Protein AF-A0A7C5YEV9-F1 (afdb_monomer)

Foldseek 3Di:
DVVCVVVPQPEFAPDPDPPGPGSHDDVRVVCVVCCVCEAQNWDWDDWDADPPPRAIATEIEREHDNPPNFK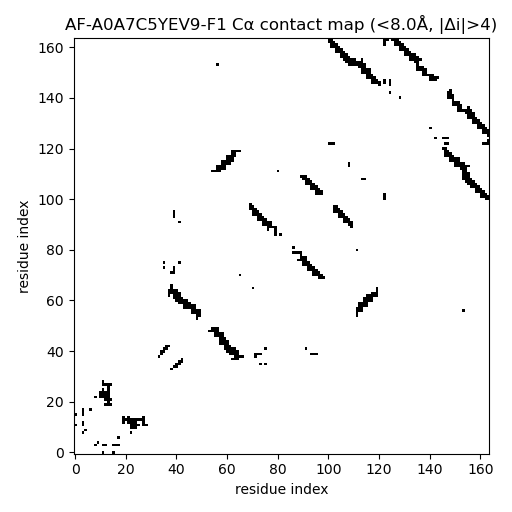DWDWAFDDFDDDDDDTDTFIKTKIWGDDQFKIKIWIFGAQRYKYKYKYYLSQFPPKDKDWDWPDFDKDPWDQDPSITIMITHHRITTMIMIGD

pLDDT: mean 93.01, std 10.87, range [50.97, 98.88]

Structure (mmCIF, N/CA/C/O backbone):
data_AF-A0A7C5YEV9-F1
#
_entry.id   AF-A0A7C5YEV9-F1
#
loop_
_atom_site.group_PDB
_atom_site.id
_atom_site.type_symbol
_atom_site.label_atom_id
_atom_site.label_alt_id
_atom_site.label_comp_id
_atom_site.label_asym_id
_atom_site.label_entity_id
_atom_site.label_seq_id
_atom_site.pdbx_PDB_ins_code
_atom_site.Cartn_x
_atom_site.Cartn_y
_atom_site.Cartn_z
_atom_site.occupancy
_atom_site.B_iso_or_equiv
_atom_site.auth_seq_id
_atom_site.auth_comp_id
_atom_site.auth_asym_id
_atom_site.auth_atom_id
_atom_site.pdbx_PDB_model_num
ATOM 1 N N . TRP A 1 1 ? 7.832 -0.620 -19.287 1.00 95.75 1 TRP A N 1
ATOM 2 C CA . TRP A 1 1 ? 8.599 -1.513 -18.393 1.00 95.75 1 TRP A CA 1
ATOM 3 C C . TRP A 1 1 ? 8.476 -2.977 -18.774 1.00 95.75 1 TRP A C 1
ATOM 5 O O . TRP A 1 1 ? 9.524 -3.570 -18.947 1.00 95.75 1 TRP A O 1
ATOM 15 N N . GLY A 1 2 ? 7.270 -3.532 -18.984 1.00 95.88 2 GLY A N 1
ATOM 16 C CA . GLY A 1 2 ? 7.104 -4.916 -19.476 1.00 95.88 2 GLY A CA 1
ATOM 17 C C . GLY A 1 2 ? 7.970 -5.229 -20.701 1.00 95.88 2 GLY A C 1
ATOM 18 O O . GLY A 1 2 ? 8.850 -6.067 -20.609 1.00 95.88 2 GLY A O 1
ATOM 19 N N . ALA A 1 3 ? 7.881 -4.404 -21.750 1.00 95.06 3 ALA A N 1
ATOM 20 C CA . ALA A 1 3 ? 8.750 -4.540 -22.923 1.00 95.06 3 ALA A CA 1
ATOM 21 C C . ALA A 1 3 ? 10.258 -4.554 -22.593 1.00 95.06 3 ALA A C 1
ATOM 23 O O . ALA A 1 3 ? 11.002 -5.306 -23.201 1.00 95.06 3 ALA A O 1
ATOM 24 N N . MET A 1 4 ? 10.738 -3.765 -21.620 1.00 97.56 4 MET A N 1
ATOM 25 C CA . MET A 1 4 ? 12.158 -3.817 -21.228 1.00 97.56 4 MET A CA 1
ATOM 26 C C . MET A 1 4 ? 12.521 -5.210 -20.699 1.00 97.56 4 MET A C 1
ATOM 28 O O . MET A 1 4 ? 13.557 -5.750 -21.072 1.00 97.56 4 MET A O 1
ATOM 32 N N . ILE A 1 5 ? 11.653 -5.792 -19.865 1.00 97.19 5 ILE A N 1
ATOM 33 C CA . ILE A 1 5 ? 11.807 -7.152 -19.334 1.00 97.19 5 ILE A CA 1
ATOM 34 C C . ILE A 1 5 ? 11.768 -8.174 -20.476 1.00 97.19 5 ILE A C 1
ATOM 36 O O . ILE A 1 5 ? 12.628 -9.048 -20.514 1.00 97.19 5 ILE A O 1
ATOM 40 N N . ASP A 1 6 ? 10.848 -8.024 -21.434 1.00 96.81 6 ASP A N 1
ATOM 41 C CA . ASP A 1 6 ? 10.737 -8.912 -22.604 1.00 96.81 6 ASP A CA 1
ATOM 42 C C . ASP A 1 6 ? 12.022 -8.915 -23.457 1.00 96.81 6 ASP A C 1
ATOM 44 O O . ASP A 1 6 ? 12.389 -9.931 -24.042 1.00 96.81 6 ASP A O 1
ATOM 48 N N . TYR A 1 7 ? 12.752 -7.795 -23.481 1.00 96.44 7 TYR A N 1
ATOM 49 C CA . TYR A 1 7 ? 14.070 -7.660 -24.114 1.00 96.44 7 TYR A CA 1
ATOM 50 C C . TYR A 1 7 ? 15.254 -8.031 -23.193 1.00 96.44 7 TYR A C 1
ATOM 52 O O . TYR A 1 7 ? 16.408 -7.794 -23.551 1.00 96.44 7 TYR A O 1
ATOM 60 N N . GLY A 1 8 ? 15.004 -8.599 -22.011 1.00 97.00 8 GLY A N 1
ATOM 61 C CA . GLY A 1 8 ? 16.041 -9.083 -21.093 1.00 97.00 8 GLY A CA 1
ATOM 62 C C . GLY A 1 8 ? 16.661 -8.017 -20.183 1.00 97.00 8 GLY A C 1
ATOM 63 O O . GLY A 1 8 ? 17.748 -8.227 -19.646 1.00 97.00 8 GLY A O 1
ATOM 64 N N . ALA A 1 9 ? 16.010 -6.866 -19.993 1.00 97.56 9 ALA A N 1
ATOM 65 C CA . ALA A 1 9 ? 16.504 -5.839 -19.081 1.00 97.56 9 ALA A CA 1
ATOM 66 C C . ALA A 1 9 ? 16.515 -6.312 -17.619 1.00 97.56 9 ALA A C 1
ATOM 68 O O . ALA A 1 9 ? 15.500 -6.764 -17.093 1.00 97.56 9 ALA A O 1
ATOM 69 N N . THR A 1 10 ? 17.635 -6.092 -16.927 1.00 97.31 10 THR A N 1
ATOM 70 C CA . THR A 1 10 ? 17.771 -6.282 -15.468 1.00 97.31 10 THR A CA 1
ATOM 71 C C . THR A 1 10 ? 17.801 -4.959 -14.690 1.00 97.31 10 THR A C 1
ATOM 73 O O . THR A 1 10 ? 17.767 -4.953 -13.461 1.00 97.31 10 THR A O 1
ATOM 76 N N . THR A 1 11 ? 17.815 -3.826 -15.397 1.00 97.75 11 THR A N 1
ATOM 77 C CA . THR A 1 11 ? 17.778 -2.452 -14.869 1.00 97.75 11 THR A CA 1
ATOM 78 C C . THR A 1 11 ? 16.841 -1.580 -15.708 1.00 97.75 11 THR A C 1
ATOM 80 O O . THR A 1 11 ? 16.512 -1.916 -16.846 1.00 97.75 11 THR A O 1
ATOM 83 N N . ALA A 1 12 ? 16.393 -0.443 -15.166 1.00 98.00 12 ALA A N 1
ATOM 84 C CA . ALA A 1 12 ? 15.537 0.484 -15.905 1.00 98.00 12 ALA A CA 1
ATOM 85 C C . ALA A 1 12 ? 16.354 1.297 -16.921 1.00 98.00 12 ALA A C 1
ATOM 87 O O . ALA A 1 12 ? 17.360 1.910 -16.566 1.00 98.00 12 ALA A O 1
ATOM 88 N N . TRP A 1 13 ? 15.916 1.318 -18.177 1.00 98.12 13 TRP A N 1
ATOM 89 C CA . TRP A 1 13 ? 16.597 2.032 -19.258 1.00 98.12 13 TRP A CA 1
ATOM 90 C C . TRP A 1 13 ? 16.298 3.531 -19.259 1.00 98.12 13 TRP A C 1
ATOM 92 O O . TRP A 1 13 ? 15.250 3.958 -18.791 1.00 98.12 13 TRP A O 1
ATOM 102 N N . GLU A 1 14 ? 17.181 4.334 -19.849 1.00 97.88 14 GLU A N 1
ATOM 103 C CA . GLU A 1 14 ? 17.007 5.786 -20.006 1.00 97.88 14 GLU A CA 1
ATOM 104 C C . GLU A 1 14 ? 15.748 6.144 -20.808 1.00 97.88 14 GLU A C 1
ATOM 106 O O . GLU A 1 14 ? 15.036 7.075 -20.454 1.00 97.88 14 GLU A O 1
ATOM 111 N N . THR A 1 15 ? 15.412 5.371 -21.836 1.00 95.69 15 THR A N 1
ATOM 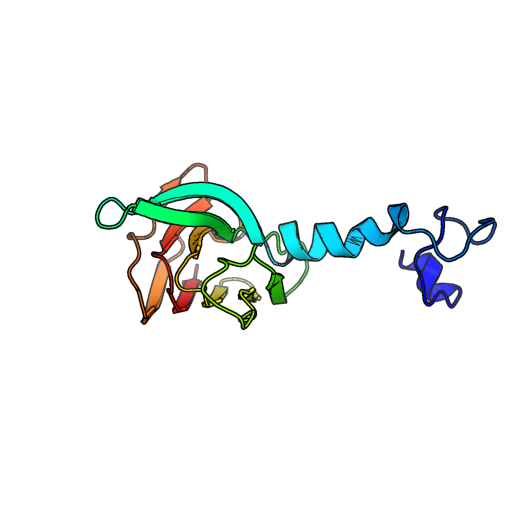112 C CA . THR A 1 15 ? 14.192 5.567 -22.631 1.00 95.69 15 THR A CA 1
ATOM 113 C C . THR A 1 15 ? 13.388 4.277 -22.734 1.00 95.69 15 THR A C 1
ATOM 115 O O . THR A 1 15 ? 13.900 3.185 -22.498 1.00 95.69 15 THR A O 1
ATOM 118 N N . LEU A 1 16 ? 12.108 4.381 -23.100 1.00 92.88 16 LEU A N 1
ATOM 119 C CA . LEU A 1 16 ? 11.188 3.236 -23.172 1.00 92.88 16 LEU A CA 1
ATOM 120 C C . LEU A 1 16 ? 11.358 2.367 -24.436 1.00 92.88 16 LEU A 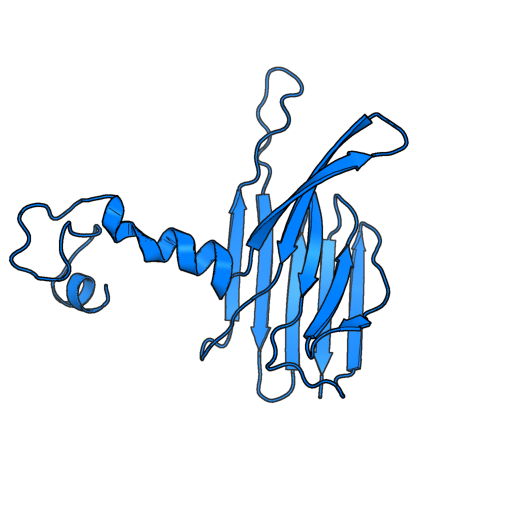C 1
ATOM 122 O O . LEU A 1 16 ? 10.454 1.617 -24.792 1.00 92.88 16 LEU A O 1
ATOM 126 N N . THR A 1 17 ? 12.496 2.468 -25.120 1.00 92.62 17 THR A N 1
ATOM 127 C CA . THR A 1 17 ? 12.805 1.762 -26.371 1.00 92.62 17 THR A CA 1
ATOM 128 C C . THR A 1 17 ? 14.097 0.958 -26.225 1.00 92.62 17 THR A C 1
ATOM 130 O O . THR A 1 17 ? 15.016 1.422 -25.549 1.00 92.62 17 THR A O 1
ATOM 133 N N . PRO A 1 18 ? 14.232 -0.209 -26.888 1.00 91.12 18 PRO A N 1
ATOM 134 C CA . PRO A 1 18 ? 15.491 -0.960 -26.906 1.00 91.12 18 PRO A CA 1
ATOM 135 C C . PRO A 1 18 ? 16.642 -0.205 -27.578 1.00 91.12 18 PRO A C 1
ATOM 137 O O . PRO A 1 18 ? 17.793 -0.573 -27.391 1.00 91.12 18 PRO A O 1
ATOM 140 N N . ARG A 1 19 ? 16.363 0.881 -28.315 1.00 93.44 19 ARG A N 1
ATOM 141 C CA . ARG A 1 19 ? 17.383 1.769 -28.907 1.00 93.44 19 ARG A CA 1
ATOM 142 C C . ARG A 1 19 ? 17.933 2.819 -27.927 1.00 93.44 19 ARG A C 1
ATOM 144 O O . ARG A 1 19 ? 18.521 3.809 -28.350 1.00 93.44 19 ARG A O 1
ATOM 151 N N . THR A 1 20 ? 17.686 2.643 -26.634 1.00 95.94 20 THR A N 1
ATOM 152 C CA . THR A 1 20 ? 18.203 3.503 -25.566 1.00 95.94 20 THR A CA 1
ATOM 153 C C . THR A 1 20 ? 19.735 3.506 -25.538 1.00 95.94 20 THR A C 1
ATOM 155 O O . THR A 1 20 ? 20.370 2.492 -25.811 1.00 95.94 20 THR A O 1
ATOM 158 N N . ARG A 1 21 ? 20.349 4.636 -25.173 1.00 96.69 21 ARG A N 1
ATOM 159 C CA . ARG A 1 21 ? 21.809 4.727 -25.020 1.00 96.69 21 ARG A CA 1
ATOM 160 C C . ARG A 1 21 ? 22.265 4.173 -23.669 1.00 96.69 21 ARG A C 1
ATOM 162 O O . ARG A 1 21 ? 23.223 3.410 -23.618 1.00 96.69 21 ARG A O 1
ATOM 169 N N . SER A 1 22 ? 21.598 4.549 -22.573 1.00 97.69 22 SER A N 1
ATOM 170 C CA . SER A 1 22 ? 21.832 3.942 -21.256 1.00 97.69 22 SER A CA 1
ATOM 171 C C . SER A 1 22 ? 20.761 2.902 -20.917 1.00 97.69 22 SER A C 1
ATOM 173 O O . SER A 1 22 ? 19.559 3.172 -20.993 1.00 97.69 22 SER A O 1
ATOM 175 N N . HIS A 1 23 ? 21.212 1.720 -20.493 1.00 97.50 23 HIS A N 1
ATOM 176 C CA . HIS A 1 23 ? 20.368 0.636 -19.979 1.00 97.50 23 HIS A CA 1
ATOM 177 C C . HIS A 1 23 ? 20.219 0.663 -18.448 1.00 97.50 23 HIS A C 1
ATOM 179 O O . HIS A 1 23 ? 19.544 -0.192 -17.884 1.00 97.50 23 HIS A O 1
ATOM 185 N N . CYS A 1 24 ? 20.818 1.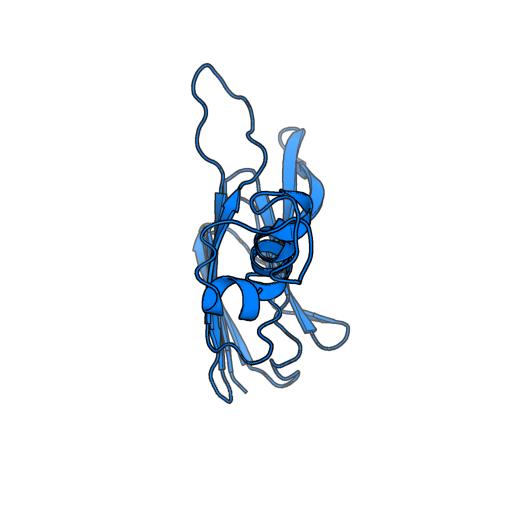636 -17.759 1.00 97.94 24 CYS A N 1
ATOM 186 C CA . CYS A 1 24 ? 20.693 1.795 -16.312 1.00 97.94 24 CYS A CA 1
ATOM 187 C C . CYS A 1 24 ? 20.565 3.282 -15.975 1.00 97.94 24 CYS A C 1
ATOM 189 O O . CYS A 1 24 ? 21.549 4.023 -15.970 1.00 97.94 24 CYS A O 1
ATOM 191 N N . HIS A 1 25 ? 19.332 3.733 -15.754 1.00 97.94 25 HIS A N 1
ATOM 192 C CA . HIS A 1 25 ? 19.027 5.136 -15.525 1.00 97.94 25 HIS A CA 1
ATOM 193 C C . HIS A 1 25 ? 17.905 5.304 -14.498 1.00 97.94 25 HIS A C 1
ATOM 195 O O . HIS A 1 25 ? 16.780 4.830 -14.675 1.00 97.94 25 HIS A O 1
ATOM 201 N N . ALA A 1 26 ? 18.212 6.014 -13.412 1.00 97.44 26 ALA A N 1
ATOM 202 C CA . ALA A 1 26 ? 17.343 6.096 -12.241 1.00 97.44 26 ALA A CA 1
ATOM 203 C C . ALA A 1 26 ? 15.983 6.760 -12.522 1.00 97.44 26 ALA A C 1
ATOM 205 O O . ALA A 1 26 ? 14.982 6.358 -11.933 1.00 97.44 26 ALA A O 1
ATOM 206 N N . TRP A 1 27 ? 15.907 7.717 -13.455 1.00 96.81 27 TRP A N 1
ATOM 207 C CA . TRP A 1 27 ? 14.660 8.435 -13.767 1.00 96.81 27 TRP A CA 1
ATOM 208 C C . TRP A 1 27 ? 13.529 7.540 -14.304 1.00 96.81 27 TRP A C 1
ATOM 210 O O . TRP A 1 27 ? 12.362 7.921 -14.287 1.00 96.81 27 TRP A O 1
ATOM 220 N N . SER A 1 28 ? 13.864 6.314 -14.713 1.00 97.62 28 SER A N 1
ATOM 221 C CA . SER A 1 28 ? 12.940 5.332 -15.272 1.00 97.62 28 SER A CA 1
ATOM 222 C C . SER A 1 28 ? 12.565 4.276 -14.242 1.00 97.62 28 SER A C 1
ATOM 224 O O . SER A 1 28 ? 11.793 3.372 -14.549 1.00 97.62 28 SER A O 1
ATOM 226 N N . ALA A 1 29 ? 13.051 4.385 -13.002 1.00 97.25 29 ALA A N 1
ATOM 227 C CA . ALA A 1 29 ? 12.669 3.520 -11.888 1.00 97.25 29 ALA A CA 1
ATOM 228 C C . ALA A 1 29 ? 11.319 3.921 -11.255 1.00 97.25 29 ALA A C 1
ATOM 230 O O . ALA A 1 29 ? 11.017 3.534 -10.127 1.00 97.25 29 ALA A O 1
ATOM 231 N N . ALA A 1 30 ? 10.483 4.667 -11.984 1.00 97.38 30 ALA A N 1
ATOM 232 C CA . ALA A 1 30 ? 9.175 5.133 -11.534 1.00 97.38 30 ALA A CA 1
ATOM 233 C C . ALA A 1 30 ? 8.279 4.044 -10.897 1.00 97.38 30 ALA A C 1
ATOM 235 O O . ALA A 1 30 ? 7.624 4.359 -9.899 1.00 97.38 30 ALA A O 1
ATOM 236 N N . PRO A 1 31 ? 8.259 2.771 -11.362 1.00 97.31 31 PRO A N 1
ATOM 237 C CA . PRO A 1 31 ? 7.467 1.729 -10.712 1.00 97.31 31 PRO A CA 1
ATOM 238 C C . PRO A 1 31 ? 7.779 1.556 -9.222 1.00 97.31 31 PRO A C 1
ATOM 240 O O . PRO A 1 31 ? 6.858 1.330 -8.447 1.00 97.31 31 PRO A O 1
ATOM 243 N N . ALA A 1 32 ? 9.030 1.738 -8.786 1.00 96.38 32 ALA A N 1
ATOM 244 C CA . ALA A 1 32 ? 9.381 1.643 -7.368 1.00 96.38 32 ALA A CA 1
ATOM 245 C C . ALA A 1 32 ? 8.626 2.682 -6.515 1.00 96.38 32 ALA A C 1
ATOM 247 O O . ALA A 1 32 ? 8.144 2.366 -5.425 1.00 96.38 32 ALA A O 1
ATOM 248 N N . TYR A 1 33 ? 8.455 3.901 -7.034 1.00 97.56 33 TYR A N 1
ATOM 249 C CA . TYR A 1 33 ? 7.679 4.954 -6.379 1.00 97.56 33 TYR A CA 1
ATOM 250 C C . TYR A 1 33 ? 6.173 4.674 -6.446 1.00 97.56 33 TYR A C 1
ATOM 252 O O . TYR A 1 33 ? 5.499 4.682 -5.419 1.00 97.56 33 TYR A O 1
ATOM 260 N N . PHE A 1 34 ? 5.625 4.392 -7.632 1.00 97.88 34 PHE A N 1
ATOM 261 C CA . PHE A 1 34 ? 4.174 4.243 -7.792 1.00 97.88 34 PHE A CA 1
ATOM 262 C C . PHE A 1 34 ? 3.618 2.986 -7.109 1.00 97.88 34 PHE A C 1
ATOM 264 O O . PHE A 1 34 ? 2.545 3.040 -6.503 1.00 97.88 34 PHE A O 1
ATOM 271 N N . LEU A 1 35 ? 4.351 1.869 -7.141 1.00 98.31 35 LEU A N 1
ATOM 272 C CA . LEU A 1 35 ? 3.923 0.635 -6.480 1.00 98.31 35 LEU A CA 1
ATOM 273 C C . LEU A 1 35 ? 3.926 0.779 -4.953 1.00 98.31 35 LEU A C 1
ATOM 275 O O . LEU A 1 35 ? 3.014 0.285 -4.296 1.00 98.31 35 LEU A O 1
ATOM 279 N N . SER A 1 36 ? 4.897 1.490 -4.376 1.00 98.19 36 SER A N 1
ATOM 280 C CA . SER A 1 36 ? 4.957 1.707 -2.923 1.00 98.19 36 SER A CA 1
ATOM 281 C C . SER A 1 36 ? 3.951 2.756 -2.432 1.00 98.19 36 SER A C 1
ATOM 283 O O . SER A 1 36 ? 3.339 2.577 -1.380 1.00 98.19 36 SER A O 1
ATOM 285 N N . THR A 1 37 ? 3.723 3.823 -3.201 1.00 98.25 37 THR A N 1
ATOM 286 C CA . THR A 1 37 ? 2.884 4.950 -2.754 1.00 98.25 37 THR A CA 1
ATOM 287 C C . THR A 1 37 ? 1.406 4.824 -3.097 1.00 98.25 37 THR A C 1
ATOM 289 O O . THR A 1 37 ? 0.561 5.291 -2.330 1.00 98.25 37 THR A O 1
ATOM 292 N N . TYR A 1 38 ? 1.071 4.183 -4.220 1.00 98.19 38 TYR A N 1
ATOM 293 C CA . TYR A 1 38 ? -0.310 4.082 -4.694 1.00 98.19 38 TYR A CA 1
ATOM 294 C C . TYR A 1 38 ? -0.848 2.658 -4.656 1.00 98.19 38 TYR A C 1
ATOM 296 O O . TYR A 1 38 ? -1.958 2.475 -4.175 1.00 98.19 38 TYR A O 1
ATOM 304 N N . VAL A 1 39 ? -0.090 1.649 -5.099 1.00 98.56 39 VAL A N 1
ATOM 305 C CA . VAL A 1 39 ? -0.583 0.258 -5.064 1.00 98.56 39 VAL A CA 1
ATOM 306 C C . VAL A 1 39 ? -0.577 -0.285 -3.636 1.00 98.56 39 VAL A C 1
ATOM 308 O O . VAL A 1 39 ? -1.621 -0.675 -3.120 1.00 98.56 39 VAL A O 1
ATOM 311 N N . LEU A 1 40 ? 0.570 -0.250 -2.954 1.00 98.81 40 LEU A N 1
ATOM 312 C CA . LEU A 1 40 ? 0.646 -0.554 -1.522 1.00 98.81 40 LEU A CA 1
ATOM 313 C C . LEU A 1 40 ? -0.111 0.501 -0.696 1.00 98.81 40 LEU A C 1
ATOM 315 O O . LEU A 1 40 ? -0.745 0.163 0.298 1.00 98.81 40 LEU A O 1
ATOM 319 N N . GLY A 1 41 ? -0.082 1.756 -1.156 1.00 98.62 41 GLY A N 1
ATOM 320 C CA . GLY A 1 41 ? -0.905 2.847 -0.636 1.00 98.62 41 GLY A CA 1
ATOM 321 C C . GLY A 1 41 ? -0.244 3.715 0.431 1.00 98.62 41 GLY A C 1
ATOM 322 O O . GLY A 1 41 ? -0.937 4.534 1.030 1.00 98.62 41 GLY A O 1
ATOM 323 N N . VAL A 1 42 ? 1.058 3.560 0.695 1.00 98.69 42 VAL A N 1
ATOM 324 C CA . VAL A 1 42 ? 1.724 4.256 1.806 1.00 98.69 42 VAL A CA 1
ATOM 325 C C . VAL A 1 42 ? 2.391 5.540 1.330 1.00 98.69 42 VAL A C 1
ATOM 327 O O . VAL A 1 42 ? 3.295 5.505 0.500 1.00 98.69 42 VAL A O 1
ATOM 330 N N . ARG A 1 43 ? 1.988 6.694 1.868 1.00 97.69 43 ARG A N 1
ATOM 331 C CA . ARG A 1 43 ? 2.622 7.983 1.535 1.00 97.69 43 ARG A CA 1
ATOM 332 C C . ARG A 1 43 ? 2.580 8.970 2.703 1.00 97.69 43 ARG A C 1
ATOM 334 O O . ARG A 1 43 ? 1.630 8.916 3.482 1.00 97.69 43 ARG A O 1
ATOM 341 N N . PRO A 1 44 ? 3.560 9.881 2.826 1.00 96.38 44 PRO A N 1
ATOM 342 C CA . PRO A 1 44 ? 3.531 10.916 3.856 1.00 96.38 44 PRO A CA 1
ATOM 343 C C . PRO A 1 44 ? 2.266 11.781 3.757 1.00 96.38 44 PRO A C 1
ATOM 345 O O . PRO A 1 44 ? 1.862 12.165 2.659 1.00 96.38 44 PRO A O 1
ATOM 348 N N . LYS A 1 45 ? 1.663 12.090 4.906 1.00 96.06 45 LYS A N 1
ATOM 349 C CA . LYS A 1 45 ? 0.527 13.011 5.063 1.00 96.06 45 LYS A CA 1
ATOM 350 C C . LYS A 1 45 ? 0.966 14.318 5.718 1.00 96.06 45 LYS A C 1
ATOM 352 O O . LYS A 1 45 ? 0.571 15.389 5.271 1.00 96.06 45 LYS A O 1
ATOM 357 N N . GLY A 1 46 ? 1.803 14.235 6.748 1.00 93.12 46 GLY A N 1
ATOM 358 C CA . GLY A 1 46 ? 2.195 15.400 7.527 1.00 93.12 46 GLY A CA 1
ATOM 359 C C . GLY A 1 46 ? 3.108 15.058 8.694 1.00 93.12 46 GLY A C 1
ATOM 360 O O . GLY A 1 46 ? 3.628 13.947 8.807 1.00 93.12 46 GLY A O 1
ATOM 361 N N . VAL A 1 47 ? 3.328 16.049 9.551 1.00 88.88 47 VAL A N 1
ATOM 362 C CA . VAL A 1 47 ? 4.114 15.917 10.777 1.00 88.88 47 VAL A CA 1
ATOM 363 C C . VAL A 1 47 ? 3.395 16.671 11.879 1.00 88.88 47 VAL A C 1
ATOM 365 O O . VAL A 1 47 ? 3.112 17.860 11.729 1.00 88.88 47 VAL A O 1
ATOM 368 N N . THR A 1 48 ? 3.159 16.000 12.997 1.00 85.44 48 THR A N 1
ATOM 369 C CA . THR A 1 48 ? 2.599 16.594 14.209 1.00 85.44 48 THR A CA 1
ATOM 370 C C . THR A 1 48 ? 3.540 16.375 15.393 1.00 85.44 48 THR A C 1
ATOM 372 O O . THR A 1 48 ? 4.635 15.816 15.263 1.00 85.44 48 THR A O 1
ATOM 375 N N . ARG A 1 49 ? 3.167 16.908 16.555 1.00 78.88 49 ARG A N 1
ATOM 376 C CA . ARG A 1 49 ? 3.846 16.647 17.825 1.00 78.88 49 ARG A CA 1
ATOM 377 C C . ARG A 1 49 ? 2.833 16.070 18.791 1.00 78.88 49 ARG A C 1
ATOM 379 O O . ARG A 1 49 ? 1.716 16.585 18.863 1.00 78.88 49 ARG A O 1
ATOM 386 N N . ASP A 1 50 ? 3.226 15.043 19.533 1.00 69.81 50 ASP A N 1
ATOM 387 C CA . ASP A 1 50 ? 2.387 14.559 20.620 1.00 69.81 50 ASP A CA 1
ATOM 388 C C . ASP A 1 50 ? 2.237 15.646 21.701 1.00 69.81 50 ASP A C 1
ATOM 390 O O . ASP A 1 50 ? 3.192 16.355 22.042 1.00 69.81 50 ASP A O 1
ATOM 394 N N . LYS A 1 51 ? 1.015 15.783 22.223 1.00 60.25 51 LYS A N 1
ATOM 395 C CA . LYS A 1 51 ? 0.613 16.829 23.171 1.00 60.25 51 LYS A CA 1
ATOM 396 C C . LYS A 1 51 ? 1.254 16.660 24.552 1.00 60.25 51 LYS A C 1
ATOM 398 O O . LYS A 1 51 ? 1.292 17.635 25.296 1.00 60.25 51 LYS A O 1
ATOM 403 N N . GLY A 1 52 ? 1.747 15.466 24.898 1.00 60.72 52 GLY A N 1
ATOM 404 C CA . GLY A 1 52 ? 2.328 15.180 26.214 1.00 60.72 52 GLY A CA 1
ATOM 405 C C . GLY A 1 52 ? 3.841 15.389 26.307 1.00 60.72 52 GLY A C 1
ATOM 406 O O . GLY A 1 52 ? 4.325 15.902 27.312 1.00 60.72 52 GLY A O 1
ATOM 407 N N . GLN A 1 53 ? 4.594 14.995 25.275 1.00 61.78 53 GLN A N 1
ATOM 408 C CA . GLN A 1 53 ? 6.066 14.924 25.342 1.00 61.78 53 GLN A CA 1
ATOM 409 C C . GLN A 1 53 ? 6.790 15.772 24.284 1.00 61.78 53 GLN A C 1
ATOM 411 O O . GLN A 1 53 ? 8.014 15.883 24.312 1.00 61.78 53 GLN A O 1
ATOM 416 N N . GLY A 1 54 ? 6.065 16.383 23.338 1.00 67.50 54 GLY A N 1
ATOM 417 C CA . GLY A 1 54 ? 6.667 17.158 22.246 1.00 67.50 54 GLY A CA 1
ATOM 418 C C . GLY A 1 54 ? 7.396 16.308 21.196 1.00 67.50 54 GLY A C 1
ATOM 419 O O . GLY A 1 54 ? 8.014 16.880 20.287 1.00 67.50 54 GLY A O 1
ATOM 420 N N . THR A 1 55 ? 7.299 14.979 21.312 1.00 75.31 55 THR A N 1
ATOM 421 C CA . THR A 1 55 ? 7.840 13.976 20.391 1.00 75.31 55 THR A CA 1
ATOM 422 C C . THR A 1 55 ? 7.234 14.156 19.008 1.00 75.31 55 THR A C 1
ATOM 424 O O . THR A 1 55 ? 6.026 14.359 18.857 1.00 75.31 55 THR A O 1
ATOM 427 N N . ARG A 1 56 ? 8.085 14.118 17.982 1.00 84.19 56 ARG A N 1
ATOM 428 C CA . ARG A 1 56 ? 7.670 14.285 16.590 1.00 84.19 56 ARG A CA 1
ATOM 429 C C . ARG A 1 56 ? 6.953 13.021 16.120 1.00 84.19 56 ARG A C 1
ATOM 431 O O . ARG A 1 56 ? 7.547 11.950 16.116 1.00 84.19 56 ARG A O 1
ATOM 438 N N . VAL A 1 57 ? 5.719 13.178 15.654 1.00 86.31 57 VAL A N 1
ATOM 439 C CA . VAL A 1 57 ? 4.928 12.098 15.060 1.00 86.31 57 VAL A CA 1
ATOM 440 C C . VAL A 1 57 ? 4.839 12.329 13.558 1.00 86.31 57 VAL A C 1
ATOM 442 O O . VAL A 1 57 ? 4.506 13.422 13.094 1.00 86.31 57 VAL A O 1
ATOM 445 N N . MET A 1 58 ? 5.185 11.307 12.785 1.00 92.12 58 MET A N 1
ATOM 446 C CA . MET A 1 58 ? 5.041 11.323 11.335 1.00 92.12 58 MET A CA 1
ATOM 447 C C . MET A 1 58 ? 3.674 10.755 10.968 1.00 92.12 58 MET A C 1
ATOM 449 O O . MET A 1 58 ? 3.347 9.632 11.341 1.00 92.12 58 MET A O 1
ATOM 453 N N . GLU A 1 59 ? 2.892 11.511 10.211 1.00 95.50 59 GLU A N 1
ATOM 454 C CA . GLU A 1 59 ? 1.566 11.082 9.778 1.00 95.50 59 GLU A CA 1
ATOM 455 C C . GLU A 1 59 ? 1.644 10.554 8.353 1.00 95.50 59 GLU A C 1
ATOM 457 O O . GLU A 1 59 ? 2.236 11.189 7.471 1.00 95.50 59 GLU A O 1
ATOM 462 N N . TYR A 1 60 ? 1.018 9.409 8.110 1.00 98.12 60 TYR A N 1
ATOM 463 C CA . TYR A 1 60 ? 0.966 8.774 6.799 1.00 98.12 60 TYR A CA 1
ATOM 464 C C . TYR A 1 60 ? -0.470 8.506 6.359 1.00 98.12 60 TYR A C 1
ATOM 466 O O . TYR A 1 60 ? -1.377 8.341 7.168 1.00 98.12 60 TYR A O 1
ATOM 474 N N . PHE A 1 61 ? -0.670 8.415 5.050 1.00 98.50 61 PHE A N 1
ATOM 475 C CA . PHE A 1 61 ? -1.806 7.701 4.491 1.00 98.50 61 PHE A CA 1
ATOM 476 C C . PHE A 1 61 ? -1.435 6.235 4.289 1.00 98.50 61 PHE A C 1
ATOM 478 O O . PHE A 1 61 ? -0.341 5.943 3.800 1.00 98.50 61 PHE A O 1
ATOM 485 N N . ILE A 1 62 ? -2.381 5.344 4.578 1.00 98.75 62 ILE A N 1
ATOM 486 C CA . ILE A 1 62 ? -2.441 3.987 4.036 1.00 98.75 62 ILE A CA 1
ATOM 487 C C . ILE A 1 62 ? -3.710 3.920 3.184 1.00 98.75 62 ILE A C 1
ATOM 489 O O . ILE A 1 62 ? -4.796 3.628 3.672 1.00 98.75 62 ILE A O 1
ATOM 493 N N . ALA A 1 63 ? -3.575 4.255 1.905 1.00 98.69 63 ALA A N 1
ATOM 494 C CA . ALA A 1 63 ? -4.677 4.401 0.959 1.00 98.69 63 ALA A CA 1
ATOM 495 C C . ALA A 1 63 ? -4.388 3.618 -0.334 1.00 98.69 63 ALA A C 1
ATOM 497 O O . ALA A 1 63 ? -3.931 4.221 -1.318 1.00 98.69 63 ALA A O 1
ATOM 498 N N . PRO A 1 64 ? -4.578 2.283 -0.328 1.00 98.62 64 PRO A N 1
ATOM 499 C CA . PRO A 1 64 ? -4.318 1.438 -1.487 1.00 98.62 64 PRO A CA 1
ATOM 500 C C . PRO A 1 64 ? -5.159 1.822 -2.702 1.00 98.62 64 PRO A C 1
ATOM 502 O O . PRO A 1 64 ? -6.330 2.177 -2.582 1.00 98.62 64 PRO A O 1
ATOM 505 N N . LYS A 1 65 ? -4.584 1.659 -3.892 1.00 98.12 65 LYS A N 1
ATOM 506 C CA . LYS A 1 65 ? -5.281 1.674 -5.181 1.00 98.12 65 LYS A CA 1
ATOM 507 C C . LYS A 1 65 ? -5.094 0.305 -5.837 1.00 98.12 65 LYS A C 1
ATOM 509 O O . LYS A 1 65 ? -4.111 0.115 -6.552 1.00 98.12 65 LYS A O 1
ATOM 514 N N . PRO A 1 66 ? -5.999 -0.659 -5.577 1.00 97.56 66 PRO A N 1
ATOM 515 C CA . PRO A 1 66 ? -5.818 -2.034 -6.036 1.00 97.56 66 PRO A CA 1
ATOM 516 C C . PRO A 1 66 ? -5.805 -2.196 -7.556 1.00 97.56 66 PRO A C 1
ATOM 518 O O . PRO A 1 66 ? -5.184 -3.131 -8.048 1.00 97.56 66 PRO A O 1
ATOM 521 N N . CYS A 1 67 ? -6.483 -1.312 -8.297 1.00 95.56 67 CYS A N 1
ATOM 522 C CA . CYS A 1 67 ? -6.740 -1.504 -9.726 1.00 95.56 67 CYS A CA 1
ATOM 523 C C . CYS A 1 67 ? -7.332 -2.910 -9.964 1.00 95.56 67 CYS A C 1
ATOM 525 O O . CYS A 1 67 ? -8.331 -3.281 -9.347 1.00 95.56 67 CYS A O 1
ATOM 527 N N . ASP A 1 68 ? -6.703 -3.711 -10.816 1.00 95.88 68 ASP A N 1
ATOM 528 C CA . ASP A 1 68 ? -7.052 -5.098 -11.102 1.00 95.88 68 ASP A CA 1
ATOM 529 C C . ASP A 1 68 ? -6.322 -6.122 -10.209 1.00 95.88 68 ASP A C 1
ATOM 531 O O . ASP A 1 68 ? -6.724 -7.287 -10.164 1.00 95.88 68 ASP A O 1
ATOM 535 N N . LEU A 1 69 ? -5.341 -5.713 -9.402 1.00 98.12 69 LEU A N 1
ATOM 536 C CA . LEU A 1 69 ? -4.571 -6.606 -8.533 1.00 98.12 69 LEU A CA 1
ATOM 537 C C . LEU A 1 69 ? -5.419 -7.179 -7.395 1.00 98.12 69 LEU A C 1
ATOM 539 O O . LEU A 1 69 ? -6.233 -6.483 -6.792 1.00 98.12 69 LEU A O 1
ATOM 543 N N . LYS A 1 70 ? -5.201 -8.455 -7.066 1.00 98.44 70 LYS A N 1
ATOM 544 C CA . LYS A 1 70 ? -5.902 -9.148 -5.971 1.00 98.44 70 LYS A CA 1
ATOM 545 C C . LYS A 1 70 ? -5.266 -8.924 -4.604 1.00 98.44 70 LYS A C 1
ATOM 547 O O . LYS A 1 70 ? -5.953 -9.026 -3.596 1.00 98.44 70 LYS A O 1
ATOM 552 N N . TRP A 1 71 ? -3.978 -8.610 -4.560 1.00 98.75 71 TRP A N 1
ATOM 553 C CA . TRP A 1 71 ? -3.262 -8.375 -3.314 1.00 98.75 71 TRP A CA 1
ATOM 554 C C . TRP A 1 71 ? -2.013 -7.525 -3.547 1.00 98.75 71 TRP A C 1
ATOM 556 O O . TRP A 1 71 ? -1.474 -7.488 -4.655 1.00 98.75 71 TRP A O 1
ATOM 566 N N . ALA A 1 72 ? -1.520 -6.895 -2.483 1.00 98.81 72 ALA A N 1
ATOM 567 C CA . ALA A 1 72 ? -0.152 -6.394 -2.414 1.00 98.81 72 ALA A CA 1
ATOM 568 C C . ALA A 1 72 ? 0.387 -6.506 -0.984 1.00 98.81 72 ALA A C 1
ATOM 570 O O . ALA A 1 72 ? -0.361 -6.468 -0.007 1.00 98.81 72 ALA A O 1
ATOM 571 N N . LYS A 1 73 ? 1.708 -6.644 -0.857 1.00 98.81 73 LYS A N 1
ATOM 572 C CA . LYS A 1 73 ? 2.419 -6.643 0.425 1.00 98.81 73 LYS A CA 1
ATOM 573 C C . LYS A 1 73 ? 3.736 -5.902 0.271 1.00 98.81 73 LYS A C 1
ATOM 575 O O . LYS A 1 73 ? 4.443 -6.103 -0.713 1.00 98.81 73 LYS A O 1
ATOM 580 N N . GLY A 1 74 ? 4.092 -5.101 1.264 1.00 98.38 74 GLY A N 1
ATOM 581 C CA . GLY A 1 74 ? 5.352 -4.379 1.258 1.00 98.38 74 GLY A CA 1
ATOM 582 C C . GLY A 1 74 ? 5.670 -3.719 2.588 1.00 98.38 74 GLY A C 1
ATOM 583 O O . GLY A 1 74 ? 4.875 -3.738 3.529 1.00 98.38 74 GLY A O 1
ATOM 584 N N . ARG A 1 75 ? 6.866 -3.137 2.639 1.00 97.75 75 ARG A N 1
ATOM 585 C CA . ARG A 1 75 ? 7.348 -2.315 3.745 1.00 97.75 75 ARG A CA 1
ATOM 586 C C . ARG A 1 75 ? 7.761 -0.963 3.195 1.00 97.75 75 ARG A C 1
ATOM 588 O O . ARG A 1 75 ? 8.466 -0.906 2.188 1.00 97.75 75 ARG A O 1
ATOM 595 N N . PHE A 1 76 ? 7.304 0.103 3.833 1.00 97.31 76 PHE A N 1
ATOM 596 C CA . PHE A 1 76 ? 7.607 1.469 3.442 1.00 97.31 76 PHE A CA 1
ATOM 597 C C . PHE A 1 76 ? 8.554 2.088 4.474 1.00 97.31 76 PHE A C 1
ATOM 599 O O . PHE A 1 76 ? 8.184 2.175 5.647 1.00 97.31 76 PHE A O 1
ATOM 606 N N . PRO A 1 77 ? 9.766 2.510 4.081 1.00 93.81 77 PRO A N 1
ATOM 607 C CA . PRO A 1 77 ? 10.711 3.091 5.022 1.00 93.81 77 PRO A CA 1
ATOM 608 C C . PRO A 1 77 ? 10.212 4.452 5.508 1.00 93.81 77 PRO A C 1
ATOM 610 O O . PRO A 1 77 ? 9.759 5.283 4.717 1.00 93.81 77 PRO A O 1
ATOM 613 N N . THR A 1 78 ? 10.338 4.709 6.805 1.00 90.94 78 THR A N 1
ATOM 614 C CA . THR A 1 78 ? 10.068 6.028 7.382 1.00 90.94 78 THR A CA 1
ATOM 615 C C . THR A 1 78 ? 11.374 6.688 7.813 1.00 90.94 78 THR A C 1
ATOM 617 O O . THR A 1 78 ? 12.339 5.986 8.129 1.00 90.94 78 THR A O 1
ATOM 620 N N . PRO A 1 79 ? 11.446 8.031 7.853 1.00 85.19 79 PRO A N 1
ATOM 621 C CA . PRO A 1 79 ? 12.595 8.715 8.429 1.00 85.19 79 PRO A CA 1
ATOM 622 C C . PRO A 1 79 ? 12.882 8.209 9.847 1.00 85.19 79 PRO A C 1
ATOM 624 O O . PRO A 1 79 ? 11.965 7.990 10.636 1.00 85.19 79 PRO A O 1
ATOM 627 N N . TYR A 1 80 ? 14.159 8.016 10.156 1.00 69.00 80 TYR A N 1
ATOM 628 C CA . TYR A 1 80 ? 14.604 7.588 11.477 1.00 69.00 80 TYR A CA 1
ATOM 629 C C . TYR A 1 80 ? 14.427 8.712 12.500 1.00 69.00 80 TYR A C 1
ATOM 631 O O . TYR A 1 80 ? 14.779 9.861 12.220 1.00 69.00 80 TYR A O 1
ATOM 639 N N . GLU A 1 81 ? 13.986 8.373 13.711 1.00 60.06 81 GLU A N 1
ATOM 640 C CA . GLU A 1 81 ? 14.262 9.212 14.873 1.00 60.06 81 GLU A CA 1
ATOM 641 C C . GLU A 1 81 ? 15.639 8.825 15.425 1.00 60.06 81 GLU A C 1
ATOM 643 O O . GLU A 1 81 ? 15.939 7.650 15.648 1.00 60.06 81 GLU A O 1
ATOM 648 N N . ARG A 1 82 ? 16.532 9.803 15.572 1.00 54.97 82 ARG A N 1
ATOM 649 C CA . ARG A 1 82 ? 17.906 9.565 16.012 1.00 54.97 82 ARG A CA 1
ATOM 650 C C . ARG A 1 82 ? 17.956 9.628 17.539 1.00 54.97 82 ARG A C 1
ATOM 652 O O . ARG A 1 82 ? 18.155 10.702 18.090 1.00 54.97 82 ARG A O 1
ATOM 659 N N . SER A 1 83 ? 17.800 8.488 18.210 1.00 50.97 83 SER A N 1
ATOM 660 C CA . SER A 1 83 ? 18.076 8.356 19.647 1.00 50.97 83 SER A CA 1
ATOM 661 C C . SER A 1 83 ? 19.270 7.418 19.858 1.00 50.97 83 SER A C 1
ATOM 663 O O . SER A 1 83 ? 19.174 6.212 19.646 1.00 50.97 83 SER A O 1
ATOM 665 N N . GLY A 1 84 ? 20.429 7.983 20.215 1.00 60.72 84 GLY A N 1
ATOM 666 C CA . GLY A 1 84 ? 21.658 7.231 20.507 1.00 60.72 84 GLY A CA 1
ATOM 667 C C . GLY A 1 84 ? 22.536 6.853 19.300 1.00 60.72 84 GLY A C 1
ATOM 668 O O . GLY A 1 84 ? 22.473 7.461 18.229 1.00 60.72 84 GLY A O 1
ATOM 669 N N . SER A 1 85 ? 23.421 5.871 19.514 1.00 54.72 85 SER A N 1
ATOM 670 C CA . SER A 1 85 ? 24.464 5.406 18.579 1.00 54.72 85 SER A CA 1
ATOM 671 C C . SER A 1 85 ? 24.033 4.262 17.647 1.00 54.72 85 SER A C 1
ATOM 673 O O . SER A 1 85 ? 24.815 3.866 16.785 1.00 54.72 85 SER A O 1
ATOM 675 N N . TRP A 1 86 ? 22.796 3.766 17.763 1.00 53.81 86 TRP A N 1
ATOM 676 C CA . TRP A 1 86 ? 22.249 2.699 16.918 1.00 53.81 86 TRP A CA 1
ATOM 677 C C . TRP A 1 86 ? 21.016 3.160 16.137 1.00 53.81 86 TRP A C 1
ATOM 679 O O . TRP A 1 86 ? 20.088 3.743 16.689 1.00 53.81 86 TRP A O 1
ATOM 689 N N . GLN A 1 87 ? 21.000 2.872 14.834 1.00 57.44 87 GLN A N 1
ATOM 690 C CA . GLN A 1 87 ? 19.864 3.130 13.948 1.00 57.44 87 GLN A CA 1
ATOM 691 C C . GLN A 1 87 ? 18.929 1.920 13.960 1.00 57.44 87 GLN A C 1
ATOM 693 O O . GLN A 1 87 ? 19.285 0.853 13.459 1.00 57.44 87 GLN A O 1
ATOM 698 N N . ARG A 1 88 ? 17.723 2.072 14.513 1.00 63.72 88 ARG A N 1
ATOM 699 C CA . ARG A 1 88 ? 16.691 1.034 14.423 1.00 63.72 88 ARG A CA 1
ATOM 700 C C . ARG A 1 88 ? 15.859 1.261 13.164 1.00 63.72 88 ARG A C 1
ATOM 702 O O . ARG A 1 88 ? 15.337 2.351 12.958 1.00 63.72 88 ARG A O 1
ATOM 709 N N . ARG A 1 89 ? 15.761 0.235 12.314 1.00 70.69 89 ARG A N 1
ATOM 710 C CA . ARG A 1 89 ? 14.920 0.226 11.105 1.00 70.69 89 ARG A CA 1
ATOM 711 C C . ARG A 1 89 ? 13.484 0.608 11.484 1.00 70.69 89 ARG A C 1
ATOM 713 O O . ARG A 1 89 ? 12.895 -0.059 12.329 1.00 70.69 89 ARG A O 1
ATOM 720 N N . SER A 1 90 ? 12.966 1.682 10.890 1.00 86.69 90 SER A N 1
ATOM 721 C CA . SER A 1 90 ? 11.599 2.167 11.100 1.00 86.69 90 SER A CA 1
ATOM 722 C C . SER A 1 90 ? 10.843 2.047 9.782 1.00 86.69 90 SER A C 1
ATOM 724 O O . SER A 1 90 ? 11.195 2.693 8.791 1.00 86.69 90 SER A O 1
ATOM 726 N N . GLU A 1 91 ? 9.882 1.130 9.734 1.00 94.50 91 GLU A N 1
ATOM 727 C CA . GLU A 1 91 ? 9.174 0.753 8.513 1.00 94.50 91 GLU A CA 1
ATOM 728 C C . GLU A 1 91 ? 7.686 0.570 8.816 1.00 94.50 91 GLU A C 1
ATOM 730 O O . GLU A 1 91 ? 7.323 -0.046 9.814 1.00 94.50 91 GLU A O 1
ATOM 735 N N . ILE A 1 92 ? 6.832 1.077 7.931 1.00 97.69 92 ILE A N 1
ATOM 736 C CA . ILE A 1 92 ? 5.401 0.770 7.920 1.00 97.69 92 ILE A CA 1
ATOM 737 C C . ILE A 1 92 ? 5.222 -0.525 7.131 1.00 97.69 92 ILE A C 1
ATOM 739 O O . ILE A 1 92 ? 5.549 -0.573 5.943 1.00 97.69 92 ILE A O 1
ATOM 743 N N . GLU A 1 93 ? 4.696 -1.572 7.758 1.00 98.50 93 GLU A N 1
ATOM 744 C CA . GLU A 1 93 ? 4.344 -2.809 7.055 1.00 98.50 93 GLU A CA 1
ATOM 745 C C . GLU A 1 93 ? 2.879 -2.759 6.631 1.00 98.50 93 GLU A C 1
ATOM 747 O O . GLU A 1 93 ? 2.020 -2.447 7.450 1.00 98.50 93 GLU A O 1
ATOM 752 N N . VAL A 1 94 ? 2.587 -3.079 5.366 1.00 98.81 94 VAL A N 1
ATOM 753 C CA . VAL A 1 94 ? 1.214 -3.176 4.849 1.00 98.81 94 VAL A CA 1
ATOM 754 C C . VAL A 1 94 ? 1.059 -4.445 4.020 1.00 98.81 94 VAL A C 1
ATOM 756 O O . VAL A 1 94 ? 1.917 -4.801 3.207 1.00 98.81 94 VAL A O 1
ATOM 759 N N . ARG A 1 95 ? -0.073 -5.118 4.201 1.00 98.81 95 ARG A N 1
ATOM 760 C CA . ARG A 1 95 ? -0.593 -6.144 3.294 1.00 98.81 95 ARG A CA 1
ATOM 761 C C . ARG A 1 95 ? -2.055 -5.838 3.054 1.00 98.81 95 ARG A C 1
ATOM 763 O O . ARG A 1 95 ? -2.763 -5.544 4.007 1.00 98.81 95 ARG A O 1
ATOM 770 N N . TRP A 1 96 ? -2.525 -5.973 1.829 1.00 98.88 96 TRP A N 1
ATOM 771 C CA . TRP A 1 96 ? -3.953 -6.011 1.563 1.00 98.88 96 TRP A CA 1
ATOM 772 C C . TRP A 1 96 ? -4.288 -7.103 0.559 1.00 98.88 96 TRP A C 1
ATOM 774 O O . TRP A 1 96 ? -3.456 -7.491 -0.262 1.00 98.88 96 TRP A O 1
ATOM 784 N N . GLU A 1 97 ? -5.517 -7.588 0.648 1.00 98.81 97 GLU A N 1
ATOM 785 C CA . GLU A 1 97 ? -6.122 -8.575 -0.239 1.00 98.81 97 GLU A CA 1
ATOM 786 C C . GLU A 1 97 ? -7.547 -8.140 -0.566 1.00 98.81 97 GLU A C 1
ATOM 788 O O . GLU A 1 97 ? -8.223 -7.512 0.256 1.00 98.81 97 GLU A O 1
ATOM 793 N N . ARG A 1 98 ? -8.006 -8.478 -1.769 1.00 97.69 98 ARG A N 1
ATOM 794 C CA . ARG A 1 98 ? -9.383 -8.263 -2.193 1.00 97.69 98 ARG A CA 1
ATOM 795 C C . ARG A 1 98 ? -9.946 -9.488 -2.894 1.00 97.69 98 ARG A C 1
ATOM 797 O O . ARG A 1 98 ? -9.276 -10.112 -3.718 1.00 97.69 98 ARG A O 1
ATOM 804 N N . ASP A 1 99 ? -11.225 -9.703 -2.652 1.00 95.31 99 ASP A N 1
ATOM 805 C CA . ASP A 1 99 ? -12.072 -10.618 -3.402 1.00 95.31 99 ASP A CA 1
ATOM 806 C C . ASP A 1 99 ? -13.185 -9.819 -4.094 1.00 95.31 99 ASP A C 1
ATOM 808 O O . ASP A 1 99 ? -13.036 -8.619 -4.333 1.00 95.31 99 ASP A O 1
ATOM 812 N N . GLU A 1 100 ? -14.275 -10.474 -4.487 1.00 93.50 100 GLU A N 1
ATOM 813 C CA . GLU A 1 100 ? -15.403 -9.817 -5.163 1.00 93.50 100 GLU A CA 1
ATOM 814 C C . GLU A 1 100 ? -16.158 -8.861 -4.237 1.00 93.50 100 GLU A C 1
ATOM 816 O O . GLU A 1 100 ? -16.545 -7.774 -4.657 1.00 93.50 100 GLU A O 1
ATOM 821 N N . ASN A 1 101 ? -16.321 -9.251 -2.974 1.00 96.62 101 ASN A N 1
ATOM 822 C CA . ASN A 1 101 ? -17.169 -8.554 -2.013 1.00 96.62 101 ASN A CA 1
ATOM 823 C C . ASN A 1 101 ? -16.494 -8.349 -0.646 1.00 96.62 101 ASN A C 1
ATOM 825 O O . ASN A 1 101 ? -17.139 -8.163 0.387 1.00 96.62 101 ASN A O 1
ATOM 829 N N . ARG A 1 102 ? -15.162 -8.443 -0.629 1.00 98.19 102 ARG A N 1
ATOM 830 C CA . ARG A 1 102 ? -14.348 -8.316 0.575 1.00 98.19 102 ARG A CA 1
ATOM 831 C C . ARG A 1 102 ? -13.056 -7.583 0.270 1.00 98.19 102 ARG A C 1
ATOM 833 O O . ARG A 1 102 ? -12.379 -7.881 -0.713 1.00 98.19 102 ARG A O 1
ATOM 840 N N . PHE A 1 103 ? -12.680 -6.687 1.170 1.00 98.69 103 PHE A N 1
ATOM 841 C CA . PHE A 1 103 ? -11.365 -6.067 1.207 1.00 98.69 103 PHE A CA 1
ATOM 842 C C . PHE A 1 103 ? -10.779 -6.223 2.603 1.00 98.69 103 PHE A C 1
ATOM 844 O O . PHE A 1 103 ? -11.457 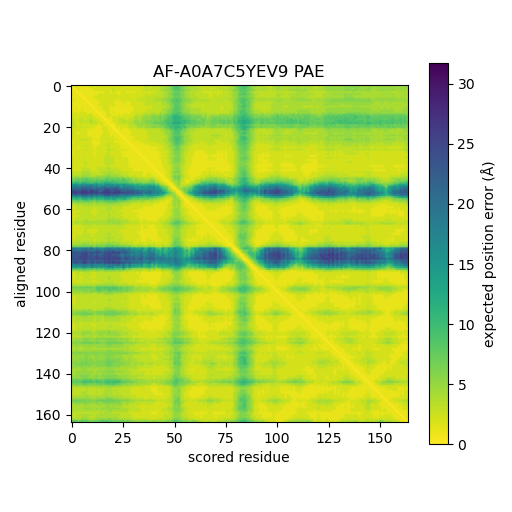-6.005 3.608 1.00 98.69 103 PHE A O 1
ATOM 851 N N . THR A 1 104 ? -9.518 -6.616 2.687 1.00 98.81 104 THR A N 1
ATOM 852 C CA . THR A 1 104 ? -8.828 -6.762 3.964 1.00 98.81 104 THR A CA 1
ATOM 853 C C . THR A 1 104 ? -7.469 -6.105 3.896 1.00 98.81 104 THR A C 1
ATOM 855 O O . THR A 1 104 ? -6.725 -6.321 2.944 1.00 98.81 104 THR A O 1
ATOM 858 N N . ILE A 1 105 ? -7.134 -5.327 4.922 1.00 98.88 105 ILE A N 1
ATOM 859 C CA . ILE A 1 105 ? -5.831 -4.689 5.065 1.00 98.88 105 ILE A CA 1
ATOM 860 C C . ILE A 1 105 ? -5.261 -4.941 6.456 1.00 98.88 105 ILE A C 1
ATOM 862 O O . ILE A 1 105 ? -5.944 -4.786 7.465 1.00 98.88 105 ILE A O 1
ATOM 866 N N . TRP A 1 106 ? -3.993 -5.326 6.493 1.00 98.88 106 TRP A N 1
ATOM 867 C CA . TRP A 1 106 ? -3.180 -5.476 7.689 1.00 98.88 106 TRP A CA 1
ATOM 868 C C . TRP A 1 106 ? -2.090 -4.421 7.677 1.00 98.88 106 TRP A C 1
ATOM 870 O O . TRP A 1 106 ? -1.505 -4.145 6.625 1.00 98.88 106 TRP A O 1
ATOM 880 N N . PHE A 1 107 ? -1.789 -3.882 8.851 1.00 98.75 107 PHE A N 1
ATOM 881 C CA . PHE A 1 107 ? -0.745 -2.885 9.008 1.00 98.75 107 PHE A CA 1
ATOM 882 C C . PHE A 1 107 ? 0.004 -3.045 10.332 1.00 98.75 107 PHE A C 1
ATOM 884 O O . PHE A 1 107 ? -0.562 -3.501 11.328 1.00 98.75 107 PHE A O 1
ATOM 891 N N . THR A 1 108 ? 1.264 -2.618 10.326 1.00 98.38 108 THR A N 1
ATOM 892 C CA . THR A 1 108 ? 2.095 -2.428 11.520 1.00 98.38 108 THR A CA 1
ATOM 893 C C . THR A 1 108 ? 2.807 -1.089 11.394 1.00 98.38 108 THR A C 1
ATOM 895 O O . THR A 1 108 ? 3.505 -0.855 10.402 1.00 98.38 108 THR A O 1
ATOM 898 N N . LEU A 1 109 ? 2.628 -0.214 12.383 1.00 96.56 109 LEU A N 1
ATOM 899 C CA . LEU A 1 109 ? 3.251 1.105 12.436 1.00 96.56 109 LEU A CA 1
ATOM 900 C C . LEU A 1 109 ? 4.383 1.140 13.472 1.00 96.56 109 LEU A C 1
ATOM 902 O O . LEU A 1 109 ? 4.244 0.558 14.548 1.00 96.56 109 LEU A O 1
ATOM 906 N N . PRO A 1 110 ? 5.479 1.864 13.199 1.00 93.38 110 PRO A N 1
ATOM 907 C CA . PRO A 1 110 ? 6.452 2.240 14.221 1.00 93.38 110 PRO A CA 1
ATOM 908 C C . PRO A 1 110 ? 5.858 3.156 15.306 1.00 93.38 110 PRO A C 1
ATOM 910 O O . PRO A 1 110 ? 4.878 3.864 15.075 1.00 93.38 110 PRO A O 1
ATOM 913 N N . GLU A 1 111 ? 6.506 3.216 16.472 1.00 89.31 111 GLU A N 1
ATOM 914 C CA . GLU A 1 111 ? 6.075 4.016 17.639 1.00 89.31 111 GLU A CA 1
ATOM 915 C C . GLU A 1 111 ? 5.997 5.531 17.379 1.00 89.31 111 GLU A C 1
ATOM 917 O O . GLU A 1 111 ? 5.316 6.245 18.103 1.00 89.31 111 GLU A O 1
ATOM 922 N N . THR A 1 112 ? 6.657 6.035 16.335 1.00 88.44 112 THR A N 1
ATOM 923 C CA . THR A 1 112 ? 6.675 7.462 15.962 1.00 88.44 112 THR A CA 1
ATOM 924 C C . THR A 1 112 ? 5.780 7.786 14.765 1.00 88.44 112 THR A C 1
ATOM 926 O O . THR A 1 112 ? 5.844 8.888 14.214 1.00 88.44 112 THR A O 1
ATOM 929 N N . VAL A 1 113 ? 4.959 6.831 14.323 1.00 93.62 113 VAL A N 1
ATOM 930 C CA . VAL A 1 113 ? 4.189 6.928 13.081 1.00 93.62 113 VAL A CA 1
ATOM 931 C C . VAL A 1 113 ? 2.723 6.660 13.343 1.00 93.62 113 VAL A C 1
ATOM 933 O O . VAL A 1 113 ? 2.376 5.539 13.693 1.00 93.62 113 VAL A O 1
ATOM 936 N N . SER A 1 114 ? 1.864 7.641 13.084 1.00 95.75 114 SER A N 1
ATOM 937 C CA . SER A 1 114 ? 0.414 7.445 12.987 1.00 95.75 114 SER A CA 1
ATOM 938 C C . SER A 1 114 ? -0.017 7.352 11.523 1.00 95.75 114 SER A C 1
ATOM 940 O O . SER A 1 114 ? 0.710 7.764 10.608 1.00 95.75 114 SER A O 1
ATOM 942 N N . ALA A 1 115 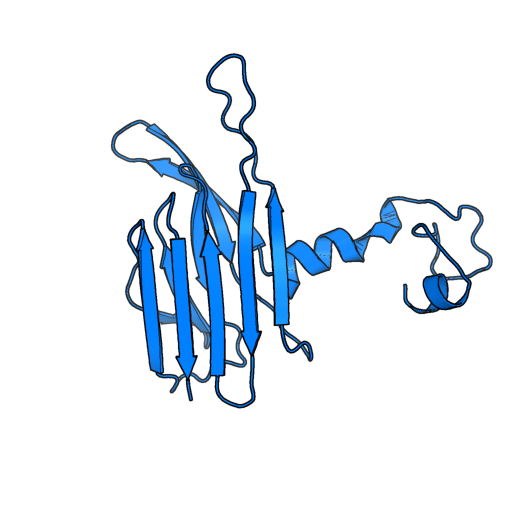? -1.209 6.808 11.281 1.00 98.12 115 ALA A N 1
ATOM 943 C CA . ALA A 1 115 ? -1.732 6.731 9.927 1.00 98.12 115 ALA A CA 1
ATOM 944 C C . ALA A 1 115 ? -3.235 6.981 9.838 1.00 98.12 115 ALA A C 1
ATOM 946 O O . ALA A 1 115 ? -4.009 6.648 10.731 1.00 98.12 115 ALA A O 1
ATOM 947 N N . GLU A 1 116 ? -3.644 7.519 8.698 1.00 98.56 116 GLU A N 1
ATOM 948 C CA . GLU A 1 116 ? -5.016 7.460 8.227 1.00 98.56 116 GLU A CA 1
ATOM 949 C C . GLU A 1 116 ? -5.128 6.340 7.193 1.00 98.56 116 GLU A C 1
ATOM 951 O O . GLU A 1 116 ? -4.544 6.411 6.106 1.00 98.56 116 GLU A O 1
ATOM 956 N N . VAL A 1 117 ? -5.866 5.291 7.544 1.00 98.75 117 VAL A N 1
ATOM 957 C CA . VAL A 1 117 ? -6.223 4.216 6.626 1.00 98.75 117 VAL A CA 1
ATOM 958 C C . VAL A 1 117 ? -7.465 4.638 5.852 1.00 98.75 117 VAL A C 1
ATOM 960 O O . VAL A 1 117 ? -8.504 4.921 6.446 1.00 98.75 117 VAL A O 1
ATOM 963 N N . VAL A 1 118 ? -7.352 4.660 4.526 1.00 98.69 118 VAL A N 1
ATOM 964 C CA . VAL A 1 118 ? -8.453 4.974 3.611 1.00 98.69 118 VAL A CA 1
ATOM 965 C C . VAL A 1 118 ? -8.716 3.747 2.753 1.00 98.69 118 VAL A C 1
ATOM 967 O O . VAL A 1 118 ? -7.854 3.334 1.972 1.00 98.69 118 VAL A O 1
ATOM 970 N N . LEU A 1 119 ? -9.889 3.137 2.910 1.00 98.62 119 LEU A N 1
ATOM 971 C CA . LEU A 1 119 ? -10.257 1.985 2.093 1.00 98.62 119 LEU A CA 1
ATOM 972 C C . LEU A 1 119 ? -10.530 2.430 0.646 1.00 98.62 119 LEU A C 1
ATOM 974 O O . LEU A 1 119 ? -11.087 3.509 0.435 1.00 98.62 119 LEU A O 1
ATOM 978 N N . PRO A 1 120 ? -10.127 1.630 -0.357 1.00 97.88 120 PRO A N 1
ATOM 979 C CA . PRO A 1 120 ? -10.282 2.002 -1.759 1.00 97.88 120 PRO A CA 1
ATOM 980 C C . PRO A 1 120 ? -11.759 2.143 -2.164 1.00 97.88 120 PRO A C 1
ATOM 982 O O . PRO A 1 120 ? -12.582 1.402 -1.632 1.00 97.88 120 PRO A O 1
ATOM 985 N N . PRO A 1 121 ? -12.087 2.952 -3.195 1.00 95.75 121 PRO A N 1
ATOM 986 C CA . PRO A 1 121 ? -13.465 3.150 -3.677 1.00 95.75 121 PRO A CA 1
ATOM 987 C C . PRO A 1 121 ? -14.204 1.884 -4.147 1.00 95.75 121 PRO A C 1
ATOM 989 O O . PRO A 1 121 ? -15.398 1.927 -4.411 1.00 95.75 121 PRO A O 1
ATOM 992 N N . ILE A 1 122 ? -13.500 0.757 -4.302 1.00 95.44 122 ILE A N 1
ATOM 993 C CA . ILE A 1 122 ? -14.120 -0.548 -4.576 1.00 95.44 122 ILE A CA 1
ATOM 994 C C . ILE A 1 122 ? -14.882 -1.094 -3.358 1.00 95.44 122 ILE A C 1
ATOM 996 O O . ILE A 1 122 ? -15.747 -1.949 -3.513 1.00 95.44 122 ILE A O 1
ATOM 1000 N N . VAL A 1 123 ? -14.555 -0.629 -2.149 1.00 97.56 123 VAL A N 1
ATOM 1001 C CA . VAL A 1 123 ? -15.292 -0.971 -0.934 1.00 97.56 123 VAL A CA 1
ATOM 1002 C C . VAL A 1 123 ? -16.586 -0.170 -0.918 1.00 97.56 123 VAL A C 1
ATOM 1004 O O . VAL A 1 123 ? -16.549 1.055 -0.856 1.00 97.56 123 VAL A O 1
ATOM 1007 N N . SER A 1 124 ? -17.718 -0.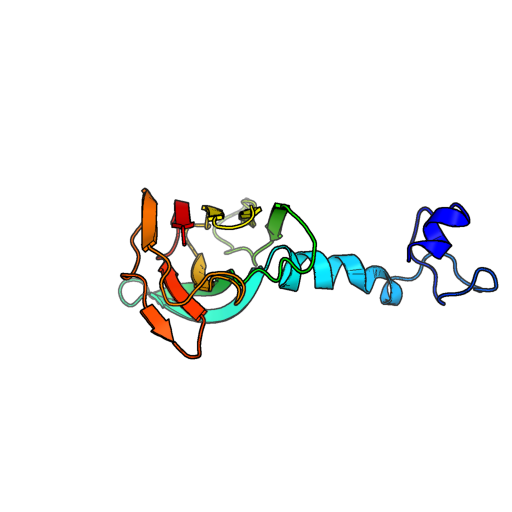874 -0.956 1.00 95.56 124 SER A N 1
ATOM 1008 C CA . SER A 1 124 ? -19.048 -0.258 -0.968 1.00 95.56 124 SER A CA 1
ATOM 1009 C C . SER A 1 124 ? -19.280 0.667 0.232 1.00 95.56 124 SER A C 1
ATOM 1011 O O . SER A 1 124 ? -18.837 0.396 1.351 1.00 95.56 124 SER A O 1
ATOM 1013 N N . GLU A 1 125 ? -20.078 1.713 0.028 1.00 96.19 125 GLU A N 1
ATOM 1014 C CA . GLU A 1 125 ? -20.613 2.557 1.104 1.00 96.19 125 GLU A CA 1
ATOM 1015 C C . GLU A 1 125 ? -21.524 1.777 2.067 1.00 96.19 125 GLU A C 1
ATOM 1017 O O . GLU A 1 125 ? -21.687 2.162 3.220 1.00 96.19 125 GLU A O 1
ATOM 1022 N N . SER A 1 126 ? -22.089 0.651 1.619 1.00 95.62 126 SER A N 1
ATOM 1023 C CA . SER A 1 126 ? -22.887 -0.266 2.443 1.00 95.62 126 SER A CA 1
ATOM 1024 C C . SER A 1 126 ? -22.052 -1.326 3.166 1.00 95.62 126 SER A C 1
ATOM 1026 O O . SER A 1 126 ? -22.619 -2.219 3.796 1.00 95.62 126 SER A O 1
ATOM 1028 N N . ALA A 1 127 ? -20.722 -1.294 3.030 1.00 97.62 127 ALA A N 1
ATOM 1029 C CA . ALA A 1 127 ? -19.867 -2.328 3.586 1.00 97.62 127 ALA A CA 1
ATOM 1030 C C . ALA A 1 127 ? -19.908 -2.334 5.119 1.00 97.62 127 ALA A C 1
ATOM 1032 O O . ALA A 1 127 ? -19.818 -1.297 5.776 1.00 97.62 127 ALA A O 1
ATOM 1033 N N . GLN A 1 128 ? -19.947 -3.528 5.701 1.00 97.81 128 GLN A N 1
ATOM 1034 C CA . GLN A 1 128 ? -19.666 -3.714 7.115 1.00 97.81 128 GLN A CA 1
ATOM 1035 C C . GLN A 1 128 ? -18.149 -3.668 7.320 1.00 97.81 128 GLN A C 1
ATOM 1037 O O . GLN A 1 128 ? -17.439 -4.588 6.907 1.00 97.81 128 GLN A O 1
ATOM 1042 N N . VAL A 1 129 ? -17.659 -2.605 7.962 1.00 98.38 129 VAL A N 1
ATOM 1043 C CA . VAL A 1 129 ? -16.234 -2.418 8.272 1.00 98.38 129 VAL A CA 1
ATOM 1044 C C . VAL A 1 129 ? -15.959 -2.809 9.723 1.00 98.38 129 VAL A C 1
ATOM 1046 O O . VAL A 1 129 ? -16.462 -2.173 10.648 1.00 98.38 129 VAL A O 1
ATOM 1049 N N . SER A 1 130 ? -15.144 -3.843 9.933 1.00 97.81 130 SER A N 1
ATOM 1050 C CA . SER A 1 130 ? -14.666 -4.264 11.249 1.00 97.81 130 SER A CA 1
ATOM 1051 C C . SER A 1 130 ? -13.176 -3.979 11.423 1.00 97.81 130 SER A C 1
ATOM 1053 O O . SER A 1 130 ? -12.370 -4.099 10.497 1.00 97.81 130 SER A O 1
ATOM 1055 N N . LEU A 1 131 ? -12.806 -3.601 12.645 1.00 97.50 131 LEU A N 1
ATOM 1056 C CA . LEU A 1 131 ? -11.434 -3.332 13.047 1.00 97.50 131 LEU A CA 1
ATOM 1057 C C . LEU A 1 131 ? -11.021 -4.318 14.141 1.00 97.50 131 LEU A C 1
ATOM 1059 O O . LEU A 1 131 ? -11.723 -4.486 15.135 1.00 97.50 131 LEU A O 1
ATOM 1063 N N . HIS A 1 132 ? -9.848 -4.920 13.972 1.00 97.81 132 HIS A N 1
ATOM 1064 C CA . HIS A 1 132 ? -9.219 -5.795 14.952 1.00 97.81 132 HIS A CA 1
ATOM 1065 C C . HIS A 1 132 ? -7.790 -5.307 15.202 1.00 97.81 132 HIS A C 1
ATOM 1067 O O . HIS A 1 132 ? -6.894 -5.557 14.393 1.00 97.81 132 HIS A O 1
ATOM 1073 N N . LEU A 1 133 ? -7.584 -4.580 16.300 1.00 98.00 133 LEU A N 1
ATOM 1074 C CA . LEU A 1 133 ? -6.261 -4.117 16.718 1.00 98.00 133 LEU A CA 1
ATOM 1075 C C . LEU A 1 133 ? -5.598 -5.152 17.625 1.00 98.00 133 LEU A C 1
ATOM 1077 O O . LEU A 1 133 ? -6.219 -5.670 18.550 1.00 98.00 133 LEU A O 1
ATOM 1081 N N . THR A 1 134 ? -4.323 -5.415 17.365 1.00 97.69 134 THR A N 1
ATOM 1082 C CA . THR A 1 134 ? -3.432 -6.117 18.292 1.00 97.69 134 THR A CA 1
ATOM 1083 C C . THR A 1 134 ? -2.844 -5.128 19.299 1.00 97.69 134 THR A C 1
ATOM 1085 O O . THR A 1 134 ? -2.723 -5.447 20.478 1.00 97.69 134 THR A O 1
ATOM 1088 N N . THR A 1 135 ? -2.488 -3.926 18.835 1.00 97.00 135 THR A N 1
ATOM 1089 C CA . THR A 1 135 ? -1.937 -2.829 19.644 1.00 97.00 135 THR A CA 1
ATOM 1090 C C . THR A 1 135 ? -2.424 -1.480 19.118 1.00 97.00 135 THR A C 1
ATOM 1092 O O . THR A 1 135 ? -2.734 -1.345 17.931 1.00 97.00 135 THR A O 1
ATOM 1095 N N . GLY A 1 136 ? -2.425 -0.474 19.995 1.00 95.44 136 GLY A N 1
ATOM 1096 C CA . GLY A 1 136 ? -2.810 0.898 19.668 1.00 95.44 136 GLY A CA 1
ATOM 1097 C C . GLY A 1 136 ? -4.317 1.142 19.713 1.00 95.44 136 GLY A C 1
ATOM 1098 O O . GLY A 1 136 ? -5.094 0.308 20.177 1.00 95.44 136 GLY A O 1
ATOM 1099 N N . GLU A 1 137 ? -4.714 2.313 19.234 1.00 96.62 137 GLU A N 1
ATOM 1100 C CA . GLU A 1 137 ? -6.091 2.798 19.223 1.00 96.62 137 GLU A CA 1
ATOM 1101 C C . GLU A 1 137 ? -6.484 3.241 17.813 1.00 96.62 137 GLU A C 1
ATOM 1103 O O . GLU A 1 137 ? -5.636 3.561 16.976 1.00 96.62 137 GLU A O 1
ATOM 1108 N N . ALA A 1 138 ? -7.786 3.295 17.541 1.00 97.50 138 ALA A N 1
ATOM 1109 C CA . ALA A 1 138 ? -8.287 3.844 16.293 1.00 97.50 138 ALA A CA 1
ATOM 1110 C C . ALA A 1 138 ? -9.645 4.514 16.459 1.00 97.50 138 ALA A C 1
ATOM 1112 O O . ALA A 1 138 ? -10.433 4.167 17.340 1.00 97.50 138 ALA A O 1
ATOM 1113 N N . THR A 1 139 ? -9.949 5.436 15.552 1.00 98.19 139 THR A N 1
ATOM 1114 C CA . THR A 1 139 ? -11.298 5.991 15.433 1.00 98.19 139 THR A CA 1
ATOM 1115 C C . THR A 1 139 ? -12.257 4.955 14.841 1.00 98.19 139 THR A C 1
ATOM 1117 O O . THR A 1 139 ? -11.831 4.134 14.026 1.00 98.19 139 THR A O 1
ATOM 1120 N N . PRO A 1 140 ? -13.566 5.034 15.134 1.00 97.44 140 PRO A N 1
ATOM 1121 C CA . PRO A 1 140 ? -14.567 4.301 14.366 1.00 97.44 140 PRO A CA 1
ATOM 1122 C C . PRO A 1 140 ? -14.458 4.607 12.859 1.00 97.44 140 PRO A C 1
ATOM 1124 O O . PRO A 1 140 ? -14.069 5.729 12.504 1.00 97.44 140 PRO A O 1
ATOM 1127 N N . PRO A 1 141 ? -14.805 3.657 11.971 1.00 97.69 141 PRO A N 1
ATOM 1128 C CA . PRO A 1 141 ? -14.872 3.911 10.537 1.00 97.69 141 PRO A CA 1
ATOM 1129 C C . PRO A 1 141 ? -15.854 5.033 10.206 1.00 97.69 141 PRO A C 1
ATOM 1131 O O . PRO A 1 141 ? -16.982 5.044 10.697 1.00 97.69 141 PRO A O 1
ATOM 1134 N N . ARG A 1 142 ? -15.426 5.974 9.362 1.00 97.56 142 ARG A N 1
ATOM 1135 C CA . ARG A 1 142 ? -16.253 7.089 8.882 1.00 97.56 142 ARG A CA 1
ATOM 1136 C C . ARG A 1 142 ? -16.281 7.102 7.364 1.00 97.56 142 ARG A C 1
ATOM 1138 O O . ARG A 1 142 ? -15.231 6.973 6.744 1.00 97.56 142 ARG A O 1
ATOM 1145 N N . LEU A 1 143 ? -17.463 7.253 6.779 1.00 97.00 143 LEU A N 1
ATOM 1146 C CA . LEU A 1 143 ? -17.620 7.389 5.336 1.00 97.00 143 LEU A CA 1
ATOM 1147 C C . LEU A 1 143 ? -17.543 8.874 4.962 1.00 97.00 143 LEU A C 1
ATOM 1149 O O . LEU A 1 143 ? -18.397 9.661 5.364 1.00 97.00 143 LEU A O 1
ATOM 1153 N N . GLU A 1 144 ? -16.516 9.256 4.209 1.00 95.62 144 GLU A N 1
ATOM 1154 C CA . GLU A 1 144 ? -16.285 10.628 3.753 1.00 95.62 144 GLU A CA 1
ATOM 1155 C C . GLU A 1 144 ? -15.895 10.589 2.269 1.00 95.62 144 GLU A C 1
ATOM 1157 O O . GLU A 1 144 ? -15.063 9.784 1.857 1.00 95.62 144 GLU A O 1
ATOM 1162 N N . ALA A 1 145 ? -16.534 11.422 1.438 1.00 92.44 145 ALA A N 1
ATOM 1163 C CA . ALA A 1 145 ? -16.278 11.492 -0.008 1.00 92.44 145 ALA A CA 1
ATOM 1164 C C . ALA A 1 145 ? -16.273 10.121 -0.737 1.00 92.44 145 ALA A C 1
ATOM 1166 O O . ALA A 1 145 ? -15.475 9.897 -1.647 1.00 92.44 145 ALA A O 1
ATOM 1167 N N . GLY A 1 146 ? -17.157 9.199 -0.331 1.00 93.88 146 GLY A N 1
ATOM 1168 C CA . GLY A 1 146 ? -17.297 7.867 -0.935 1.00 93.88 146 GLY A CA 1
ATOM 1169 C C . GLY A 1 146 ? -16.203 6.861 -0.553 1.00 93.88 146 GLY A C 1
ATOM 1170 O O . GLY A 1 146 ? -16.081 5.822 -1.194 1.00 93.88 146 GLY A O 1
ATOM 1171 N N . CYS A 1 147 ? -15.378 7.153 0.458 1.00 97.56 147 CYS A N 1
ATOM 1172 C CA . CYS A 1 147 ? -14.361 6.238 0.982 1.00 97.56 147 CYS A CA 1
ATOM 1173 C C . CYS A 1 147 ? -14.501 6.079 2.500 1.00 97.56 147 CYS A C 1
ATOM 1175 O O . CYS A 1 147 ? -14.975 6.978 3.192 1.00 97.56 147 CYS A O 1
ATOM 1177 N N . TRP A 1 148 ? -14.068 4.936 3.034 1.00 98.50 148 TRP A N 1
ATOM 1178 C CA . TRP A 1 148 ? -14.023 4.703 4.479 1.00 98.50 148 TRP A CA 1
ATOM 1179 C C . TRP A 1 148 ? -12.682 5.153 5.057 1.00 98.50 148 TRP A C 1
ATOM 1181 O O . TRP A 1 148 ? -11.633 4.693 4.606 1.00 98.50 148 TRP A O 1
ATOM 1191 N N . HIS A 1 149 ? -12.726 5.997 6.083 1.00 98.56 149 HIS A N 1
ATOM 1192 C CA . HIS A 1 149 ? -11.578 6.585 6.766 1.00 98.56 149 HIS A CA 1
ATOM 1193 C C . HIS A 1 149 ? -11.484 6.083 8.210 1.00 98.56 149 HIS A C 1
ATOM 1195 O O . HIS A 1 149 ? -12.457 6.122 8.969 1.00 98.56 149 HIS A O 1
ATOM 1201 N N . ILE A 1 150 ? -10.290 5.632 8.598 1.00 98.62 150 ILE A N 1
ATOM 1202 C CA . ILE A 1 150 ? -9.956 5.158 9.942 1.00 98.62 150 ILE A CA 1
ATOM 1203 C C . ILE A 1 150 ? -8.615 5.781 10.336 1.00 98.62 150 ILE A C 1
ATOM 1205 O O . ILE A 1 150 ? -7.603 5.519 9.693 1.00 98.62 150 ILE A O 1
ATOM 1209 N N . ASN A 1 151 ? -8.573 6.583 11.400 1.00 98.19 151 ASN A N 1
ATOM 1210 C CA . ASN A 1 151 ? -7.299 7.041 11.958 1.00 98.19 151 ASN A CA 1
ATOM 1211 C C . ASN A 1 151 ? -6.812 6.023 12.981 1.00 98.19 151 ASN A C 1
ATOM 1213 O O . ASN A 1 151 ? -7.584 5.636 13.855 1.00 98.19 151 ASN A O 1
ATOM 1217 N N . VAL A 1 152 ? -5.549 5.619 12.881 1.00 97.81 152 VAL A N 1
ATOM 1218 C CA . VAL A 1 152 ? -4.885 4.685 13.795 1.00 97.81 152 VAL A CA 1
ATOM 1219 C C . VAL A 1 152 ? -3.733 5.397 14.505 1.00 97.81 152 VAL A C 1
ATOM 1221 O O . VAL A 1 152 ? -2.989 6.174 13.893 1.00 97.81 152 VAL A O 1
ATOM 1224 N N . SER A 1 153 ? -3.607 5.172 15.812 1.00 95.38 153 SER A N 1
ATOM 1225 C CA . SER A 1 153 ? -2.601 5.826 16.648 1.00 95.38 153 SER A CA 1
ATOM 1226 C C . SER A 1 153 ? -1.192 5.349 16.304 1.00 95.38 153 SER A C 1
ATOM 1228 O O . SER A 1 153 ? -0.995 4.353 15.602 1.00 95.38 153 SER A O 1
ATOM 1230 N N . PHE A 1 154 ? -0.187 6.043 16.825 1.00 92.31 154 PHE A N 1
ATOM 1231 C CA . PHE A 1 154 ? 1.196 5.629 16.645 1.00 92.31 154 PHE A CA 1
ATOM 1232 C C . PHE A 1 154 ? 1.481 4.246 17.248 1.00 92.31 154 PHE A C 1
ATOM 1234 O O . PHE A 1 154 ? 0.824 3.842 18.208 1.00 92.31 154 PHE A O 1
ATOM 1241 N N . GLY A 1 155 ? 2.411 3.489 16.656 1.00 92.75 155 GLY A N 1
ATOM 1242 C CA . GLY A 1 155 ? 2.751 2.133 17.113 1.00 92.75 155 GLY A CA 1
ATOM 1243 C C . GLY A 1 155 ? 1.649 1.079 16.919 1.00 92.75 155 GLY A C 1
ATOM 1244 O O . GLY A 1 155 ? 1.773 -0.042 17.421 1.00 92.75 155 GLY A O 1
ATOM 1245 N N . SER A 1 156 ? 0.554 1.424 16.234 1.00 96.94 156 SER A N 1
ATOM 1246 C CA . SER A 1 156 ? -0.582 0.516 16.071 1.00 96.94 156 SER A CA 1
ATOM 1247 C C . SER A 1 156 ? -0.258 -0.658 15.157 1.00 96.94 156 SER A C 1
ATOM 1249 O O . SER A 1 156 ? 0.386 -0.513 14.115 1.00 96.94 156 SER A O 1
ATOM 1251 N N . GLN A 1 157 ? -0.810 -1.813 15.505 1.00 98.38 157 GLN A N 1
ATOM 1252 C CA . GLN A 1 157 ? -0.814 -3.003 14.672 1.00 98.38 157 GLN A CA 1
ATOM 1253 C C . GLN A 1 157 ? -2.225 -3.570 14.628 1.00 98.38 157 GLN A C 1
ATOM 1255 O O . GLN A 1 157 ? -2.873 -3.728 15.663 1.00 98.38 157 GLN A O 1
ATOM 1260 N N . GLY A 1 158 ? -2.694 -3.938 13.440 1.00 98.31 158 GLY A N 1
ATOM 1261 C CA . GLY A 1 158 ? -4.014 -4.533 13.327 1.00 98.31 158 GLY A CA 1
ATOM 1262 C C . GLY A 1 158 ? -4.435 -4.904 11.918 1.00 98.31 158 GLY A C 1
ATOM 1263 O O . GLY A 1 158 ? -3.643 -4.933 10.973 1.00 98.31 158 GLY A O 1
ATOM 1264 N N . LYS A 1 159 ? -5.724 -5.216 11.818 1.00 98.44 159 LYS A N 1
ATOM 1265 C CA . LYS A 1 159 ? -6.433 -5.625 10.611 1.00 98.44 159 LYS A CA 1
ATOM 1266 C C . LYS A 1 159 ? -7.738 -4.836 10.500 1.00 98.44 159 LYS A C 1
ATOM 1268 O O . LYS A 1 159 ? -8.490 -4.759 11.469 1.00 98.44 15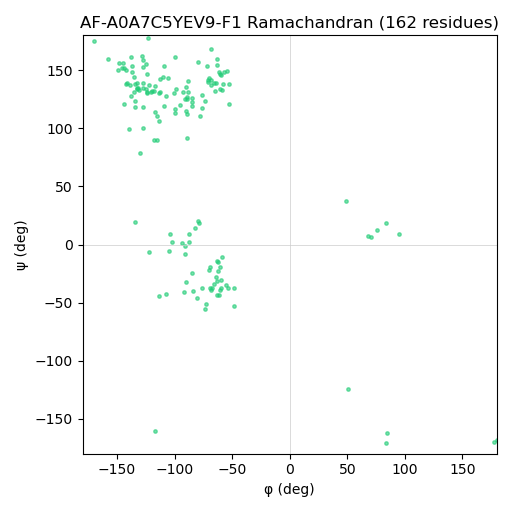9 LYS A O 1
ATOM 1273 N N . ILE A 1 160 ? -8.032 -4.323 9.309 1.00 98.69 160 ILE A N 1
ATOM 1274 C CA . ILE A 1 160 ? -9.349 -3.801 8.927 1.00 98.69 160 ILE A CA 1
ATOM 1275 C C . ILE A 1 160 ? -9.928 -4.726 7.862 1.00 98.69 160 ILE A C 1
ATOM 1277 O O . ILE A 1 160 ? -9.250 -5.078 6.894 1.00 98.69 160 ILE A O 1
ATOM 1281 N N . GLU A 1 161 ? -11.177 -5.127 8.046 1.00 98.62 161 GLU A N 1
ATOM 1282 C CA . GLU A 1 161 ? -11.919 -5.958 7.106 1.00 98.62 161 GLU A CA 1
ATOM 1283 C C . GLU A 1 161 ? -13.214 -5.250 6.724 1.00 98.62 161 GLU A C 1
ATOM 1285 O O . GLU A 1 161 ? -13.955 -4.797 7.587 1.00 98.62 161 GLU A O 1
ATOM 1290 N N . ALA A 1 162 ? -13.481 -5.156 5.427 1.00 98.50 162 ALA A N 1
ATOM 1291 C CA . ALA A 1 162 ? -14.731 -4.651 4.888 1.00 98.50 162 ALA A CA 1
ATOM 1292 C C . ALA A 1 162 ? -15.390 -5.737 4.038 1.00 98.50 162 ALA A C 1
ATOM 1294 O O . ALA A 1 162 ? -14.722 -6.341 3.193 1.00 98.50 162 ALA A O 1
ATOM 1295 N N . LYS A 1 163 ? -16.682 -5.982 4.261 1.00 97.88 163 LYS A N 1
ATOM 1296 C CA . LYS A 1 163 ? -17.507 -6.926 3.489 1.00 97.88 163 LYS A CA 1
ATOM 1297 C C . LYS A 1 163 ? -18.771 -6.237 2.999 1.00 97.88 163 LYS A C 1
ATOM 1299 O O . LYS A 1 163 ? -19.364 -5.485 3.770 1.00 97.88 163 LYS A O 1
ATOM 1304 N N . TRP A 1 164 ? -19.177 -6.499 1.763 1.00 96.19 164 TRP A N 1
ATOM 1305 C CA . TRP A 1 164 ? -20.405 -5.966 1.169 1.00 96.19 164 TRP A CA 1
ATOM 1306 C C . TRP A 1 164 ? -21.133 -7.003 0.312 1.00 96.19 164 TRP A C 1
ATOM 1308 O O . TRP A 1 164 ? -20.619 -8.139 0.178 1.00 96.19 164 TRP A O 1
#

Sequence (164 aa):
WGAMIDYGATTAWETLTPRTRSHCHAWSAAPAYFLSTYVLGVRPKGVTRDKGQGTRVMEYFIAPKPCDLKWAKGRFPTPYERSGSWQRRSEIEVRWERDENRFTIWFTLPETVSAEVVLPPIVSESAQVSLHLTTGEATPPRLEAGCWHINVSFGSQGKIEAKW

Radius of gyration: 18.51 Å; Cα contacts (8 Å, |Δi|>4): 353; chains: 1; bounding box: 47×28×55 Å

Secondary structure (DSSP, 8-state):
-HHHHHTT-SS--SSSSTT-S-S--GGG-HHHHHIIIIIS-EEEEEEEE-TTT--EEEEEEE----TT-SEEEEEEE-PPP--SS-----EEEEEEEE-SSEEEEEEE--TTEEEEEE--TTS-TT-EEEEEEEES-BPPPEEETTEEEEEE-TT-EEEEEEE-

Mean predicted aligned error: 4.56 Å

Solvent-accessible surface area (backbone atoms only — not comparable to full-atom values): 9121 Å² total; per-residue (Å²): 107,68,67,46,48,77,73,68,48,92,51,38,31,63,43,101,48,95,86,39,89,43,60,70,28,76,89,50,47,52,63,67,55,49,44,47,37,36,42,59,5,46,40,87,68,53,76,52,59,46,91,88,77,66,49,69,29,40,31,26,34,39,38,35,49,55,84,89,54,51,60,47,72,53,72,45,80,49,86,72,81,88,67,81,96,62,88,71,90,40,47,40,37,40,37,38,41,47,63,97,47,37,42,38,39,37,42,36,35,36,75,50,26,28,34,39,38,33,50,42,74,84,54,54,93,81,33,54,73,48,79,48,67,82,39,66,52,66,53,75,80,40,83,54,98,72,27,43,39,30,46,35,39,46,37,20,26,36,38,41,39,34,39,94

Nearest PD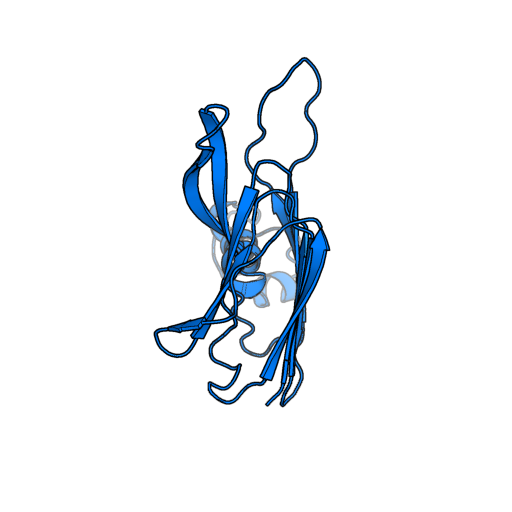B structures (foldseek):
  2wkg-assembly1_A-2  TM=5.387E-01  e=1.482E+00  Nostoc punctiforme PCC 73102
  8xb5-assembly1_A  TM=4.942E-01  e=6.359E+00  Acinetobacter phage SH-Ab 15497